Protein AF-N9U699-F1 (afdb_monomer_lite)

Radius of gyration: 13.52 Å; chains: 1; bounding box: 24×27×38 Å

Organism: NCBI:txid1268237

Sequence (67 aa):
MRPLFTLILLLGLAAQLLAGRHHPYWLASAAFLLAALIMTEPRLRSGLILLPIGGMAGVVTLLLMHP

Foldseek 3Di:
DLVVVLVVLVVQLVCLVPPVPVPPCSVVVNLVSVLVNLVSPPVSPVVCVCSVVVVVVVVVVVVVVPD

Secondary structure (DSSP, 8-state):
-HHHHHHHHHHHHHHHHHHGGGSTTHHHHHHHHHHHHHHHSTTTGGGGGGHHHHHHHHHHHH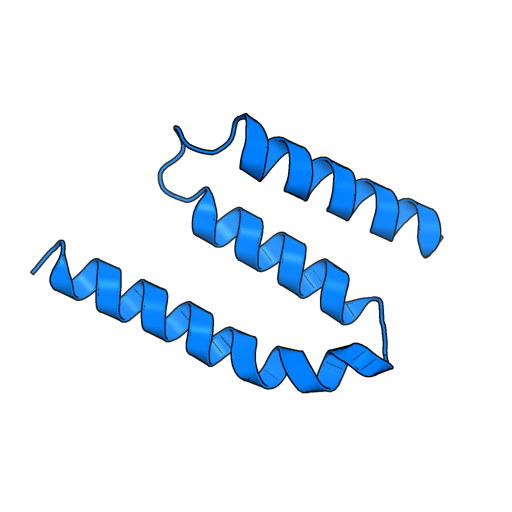HHH--

Structure (mmCIF, N/CA/C/O backbone):
data_AF-N9U699-F1
#
_entry.id   AF-N9U699-F1
#
loop_
_atom_site.group_PDB
_atom_site.id
_atom_site.type_symbol
_atom_site.label_atom_id
_atom_site.label_alt_id
_atom_site.label_comp_id
_atom_site.label_asym_id
_atom_site.label_entity_id
_atom_site.label_seq_id
_atom_site.pdbx_PDB_ins_code
_atom_site.Cartn_x
_atom_site.Cartn_y
_atom_site.Cartn_z
_atom_site.occupancy
_at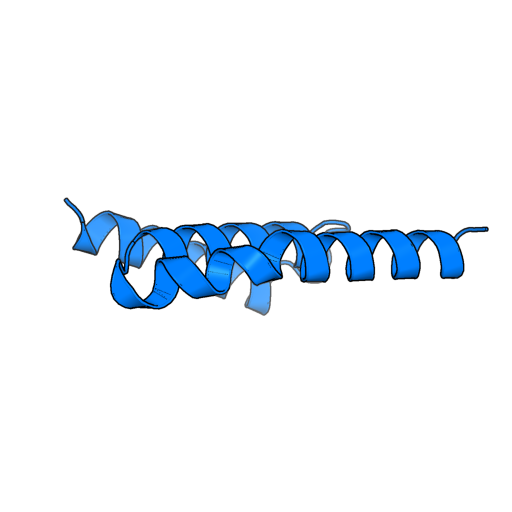om_site.B_iso_or_equiv
_atom_site.auth_seq_id
_atom_site.auth_comp_id
_atom_site.auth_asym_id
_ato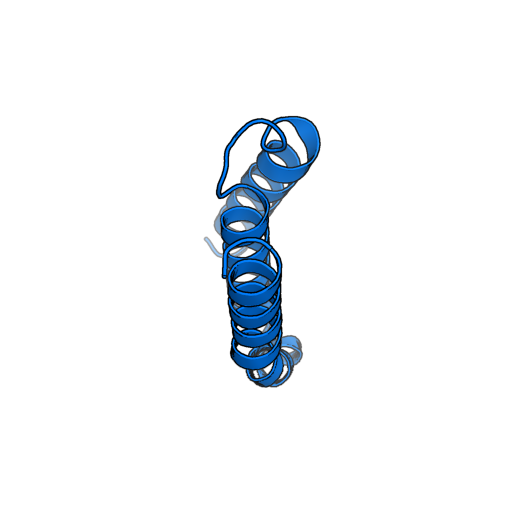m_site.auth_atom_id
_atom_site.pdbx_PDB_model_num
ATOM 1 N N . MET A 1 1 ? 0.379 9.870 17.540 1.00 58.84 1 MET A N 1
ATOM 2 C CA . MET A 1 1 ? 1.203 9.071 16.599 1.00 58.84 1 MET A CA 1
ATOM 3 C C . MET A 1 1 ? 0.433 8.592 15.364 1.00 58.84 1 MET A C 1
ATOM 5 O O . MET A 1 1 ? 0.954 8.767 14.273 1.00 58.84 1 MET A O 1
ATOM 9 N N . ARG A 1 2 ? -0.811 8.087 15.485 1.00 70.75 2 ARG A N 1
ATOM 10 C CA . ARG A 1 2 ? -1.656 7.687 14.331 1.00 70.75 2 ARG A CA 1
ATOM 11 C C . ARG A 1 2 ? -1.791 8.730 13.194 1.00 70.75 2 ARG A C 1
ATOM 13 O O . ARG A 1 2 ? -1.560 8.338 12.059 1.00 70.75 2 ARG A O 1
ATOM 20 N N . PRO A 1 3 ? -2.075 10.029 13.440 1.00 81.06 3 PRO A N 1
ATOM 21 C CA . PRO A 1 3 ? -2.289 10.983 12.342 1.00 81.06 3 PRO A CA 1
ATOM 22 C C . PRO A 1 3 ? -1.006 11.330 11.577 1.00 81.06 3 PRO A C 1
ATOM 24 O O . PRO A 1 3 ? -1.047 11.518 10.368 1.00 81.06 3 PRO A O 1
ATOM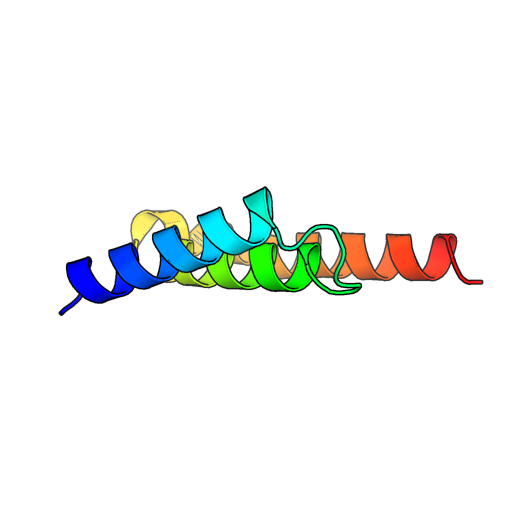 27 N N . LEU A 1 4 ? 0.142 11.362 12.263 1.00 87.19 4 LEU A N 1
ATOM 28 C CA . LEU A 1 4 ? 1.440 11.603 11.628 1.00 87.19 4 LEU A CA 1
ATOM 29 C C . LEU A 1 4 ? 1.794 10.458 10.666 1.00 87.19 4 LEU A C 1
ATOM 31 O O . LEU A 1 4 ? 2.242 10.697 9.552 1.00 87.19 4 LEU A O 1
ATOM 35 N N . PHE A 1 5 ? 1.542 9.215 11.081 1.00 84.50 5 PHE A N 1
ATOM 36 C CA . PHE A 1 5 ? 1.771 8.033 10.253 1.00 84.50 5 PHE A CA 1
ATOM 37 C C . PHE A 1 5 ? 0.871 8.018 9.009 1.00 84.50 5 PHE A C 1
ATOM 39 O O . PHE A 1 5 ? 1.358 7.811 7.900 1.00 84.50 5 PHE A O 1
ATOM 46 N N . THR A 1 6 ? -0.422 8.318 9.170 1.00 87.62 6 THR A N 1
ATOM 47 C CA . THR A 1 6 ? -1.354 8.460 8.040 1.00 87.62 6 THR A CA 1
ATOM 48 C C . THR A 1 6 ? -0.913 9.568 7.081 1.00 87.62 6 THR A C 1
ATOM 50 O O . THR A 1 6 ? -0.946 9.369 5.869 1.00 87.62 6 THR A O 1
ATOM 53 N N . LEU A 1 7 ? -0.443 10.708 7.600 1.00 92.50 7 LEU A N 1
ATOM 54 C CA . LEU A 1 7 ? 0.067 11.807 6.778 1.00 92.50 7 LEU A CA 1
ATOM 55 C C . LEU A 1 7 ? 1.295 11.385 5.956 1.00 92.50 7 LEU A C 1
ATOM 57 O O . LEU A 1 7 ? 1.356 11.674 4.765 1.00 92.50 7 LEU A O 1
ATOM 61 N N . ILE A 1 8 ? 2.240 10.660 6.562 1.00 92.12 8 ILE A N 1
ATOM 62 C CA . ILE A 1 8 ? 3.428 10.137 5.869 1.00 92.12 8 ILE A CA 1
ATOM 63 C C . ILE A 1 8 ? 3.026 9.180 4.739 1.00 92.12 8 ILE A C 1
ATOM 65 O O . ILE A 1 8 ? 3.549 9.287 3.630 1.00 92.12 8 ILE A O 1
ATOM 69 N N . LEU A 1 9 ? 2.071 8.279 4.987 1.00 88.38 9 LEU A N 1
ATOM 70 C CA . LEU A 1 9 ? 1.574 7.362 3.959 1.00 88.38 9 LEU A CA 1
ATOM 71 C C . LEU A 1 9 ? 0.855 8.096 2.817 1.00 88.38 9 LEU A C 1
ATOM 73 O O . LEU A 1 9 ? 1.043 7.740 1.656 1.00 88.38 9 LEU A O 1
ATOM 77 N N . LEU A 1 10 ? 0.068 9.133 3.117 1.00 91.44 10 LEU A N 1
ATOM 78 C CA . LEU A 1 10 ? -0.582 9.956 2.092 1.00 91.44 10 LEU A CA 1
ATOM 79 C C . LEU A 1 10 ? 0.438 10.715 1.237 1.00 91.44 10 LEU A C 1
ATOM 81 O O . LEU A 1 10 ? 0.306 10.739 0.015 1.00 91.44 10 LEU A O 1
ATOM 85 N N . LEU A 1 11 ? 1.468 11.293 1.861 1.00 94.19 11 LEU A N 1
ATOM 86 C CA . LEU A 1 11 ? 2.547 11.982 1.149 1.00 94.19 11 LEU A CA 1
ATOM 87 C C . LEU A 1 11 ? 3.326 11.022 0.246 1.00 94.19 11 LEU A C 1
ATOM 89 O O . LEU A 1 11 ? 3.578 11.345 -0.914 1.00 94.19 11 LEU A O 1
ATOM 93 N N . GLY A 1 12 ? 3.651 9.827 0.745 1.00 90.00 12 GLY A N 1
ATOM 94 C CA . GLY A 1 12 ? 4.283 8.785 -0.061 1.00 90.00 12 GLY A CA 1
ATOM 95 C C . GLY A 1 12 ? 3.405 8.353 -1.237 1.00 90.00 12 GLY A C 1
ATOM 96 O O . GLY A 1 12 ? 3.889 8.257 -2.361 1.00 90.00 12 GLY A O 1
ATOM 97 N N . LEU A 1 13 ? 2.099 8.157 -1.017 1.00 90.38 13 LEU A N 1
ATOM 98 C CA . LEU A 1 13 ? 1.173 7.760 -2.078 1.00 90.38 13 LEU A CA 1
ATOM 99 C C . LEU A 1 13 ? 1.070 8.847 -3.155 1.00 90.38 13 LEU A C 1
ATOM 101 O O . LEU A 1 13 ? 1.143 8.542 -4.344 1.00 90.38 13 LEU A O 1
ATOM 105 N N . ALA A 1 14 ? 0.956 10.114 -2.749 1.00 92.12 14 ALA A N 1
ATOM 106 C CA . ALA A 1 14 ? 0.937 11.249 -3.665 1.00 92.12 14 ALA A CA 1
ATOM 107 C C . ALA A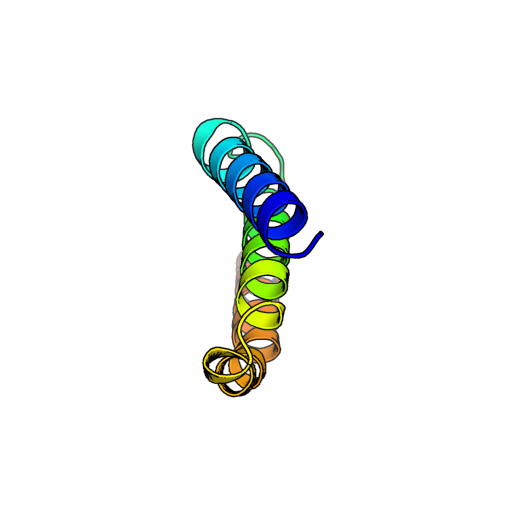 1 14 ? 2.230 11.325 -4.492 1.00 92.12 14 ALA A C 1
ATOM 109 O O . ALA A 1 14 ? 2.163 11.463 -5.713 1.00 92.12 14 ALA A O 1
ATOM 110 N N . ALA A 1 15 ? 3.395 11.160 -3.859 1.00 91.06 15 ALA A N 1
ATOM 111 C CA . ALA A 1 15 ? 4.681 11.128 -4.551 1.00 91.06 15 ALA A CA 1
ATOM 112 C C . ALA A 1 15 ? 4.759 9.979 -5.574 1.00 91.06 15 ALA A C 1
ATOM 114 O O . ALA A 1 15 ? 5.189 10.194 -6.710 1.00 91.06 15 ALA A O 1
ATOM 115 N N . GLN A 1 16 ? 4.272 8.783 -5.221 1.00 86.12 16 GLN A N 1
ATOM 116 C CA . GLN A 1 16 ? 4.202 7.638 -6.134 1.00 86.12 16 GLN A CA 1
ATOM 117 C C . GLN A 1 16 ? 3.299 7.912 -7.347 1.00 86.12 16 GLN A C 1
ATOM 119 O O . GLN A 1 16 ? 3.648 7.540 -8.467 1.00 86.12 16 GLN A O 1
ATOM 124 N N . LEU A 1 17 ? 2.152 8.565 -7.144 1.00 86.50 17 LEU A N 1
ATOM 125 C CA . LEU A 1 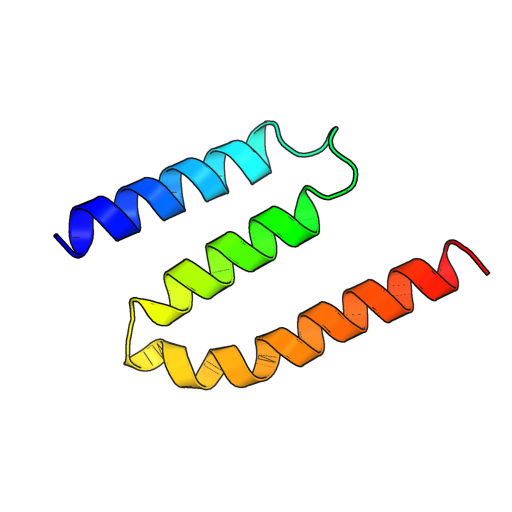17 ? 1.208 8.882 -8.221 1.00 86.50 17 LEU A CA 1
ATOM 126 C C . LEU A 1 17 ? 1.722 10.000 -9.143 1.00 86.50 17 LEU A C 1
ATOM 128 O O . LEU A 1 17 ? 1.508 9.935 -10.353 1.00 86.50 17 LEU A O 1
ATOM 132 N N . LEU A 1 18 ? 2.411 10.998 -8.584 1.00 89.62 18 LEU A N 1
ATOM 133 C CA . LEU A 1 18 ? 2.938 12.154 -9.318 1.00 89.62 18 LEU A CA 1
ATOM 134 C C . LEU A 1 18 ? 4.229 11.834 -10.080 1.00 89.62 18 LEU A C 1
ATOM 136 O O . LEU A 1 18 ? 4.364 12.217 -11.238 1.00 89.62 18 LEU A O 1
ATOM 140 N N . ALA A 1 19 ? 5.172 11.137 -9.442 1.00 87.81 19 ALA A N 1
ATOM 141 C CA . ALA A 1 19 ? 6.533 10.960 -9.955 1.00 87.81 19 ALA A CA 1
ATOM 142 C C . ALA A 1 19 ? 6.937 9.491 -10.150 1.00 87.81 19 ALA A C 1
ATOM 144 O O . ALA A 1 19 ? 7.904 9.197 -10.850 1.00 87.81 19 ALA A O 1
ATOM 145 N N . GLY A 1 20 ? 6.197 8.547 -9.563 1.00 80.12 20 GLY A N 1
ATOM 146 C CA . GLY A 1 20 ? 6.565 7.134 -9.574 1.00 80.12 20 GLY A CA 1
ATOM 147 C C . GLY A 1 20 ? 6.434 6.462 -10.937 1.00 80.12 20 GLY A C 1
ATOM 148 O O . GLY A 1 20 ? 7.076 5.445 -11.139 1.00 80.12 20 GLY A O 1
ATOM 149 N N . ARG A 1 21 ? 5.675 7.020 -11.892 1.00 80.25 21 ARG A N 1
ATOM 150 C CA . ARG A 1 21 ? 5.296 6.359 -13.164 1.00 80.25 21 ARG A CA 1
ATOM 151 C C . ARG A 1 21 ? 6.473 5.860 -14.016 1.00 80.25 21 ARG A C 1
ATOM 153 O O . ARG A 1 21 ? 6.280 4.979 -14.846 1.00 80.25 21 ARG A O 1
ATOM 160 N N . HIS A 1 22 ? 7.673 6.399 -13.807 1.00 82.75 22 HIS A N 1
ATOM 161 C CA . HIS A 1 22 ? 8.904 5.975 -14.482 1.00 82.75 22 HIS A CA 1
ATOM 162 C C . HIS A 1 22 ? 9.581 4.751 -13.840 1.00 82.75 22 HIS A C 1
ATOM 164 O O . HIS A 1 22 ? 10.513 4.197 -14.415 1.00 82.75 22 HIS A O 1
ATOM 170 N N . HIS A 1 23 ? 9.134 4.322 -12.659 1.00 77.62 23 HIS A N 1
ATOM 171 C CA . HIS A 1 23 ? 9.686 3.183 -11.939 1.00 77.62 23 HIS A CA 1
ATOM 172 C C . HIS A 1 23 ? 8.876 1.915 -12.251 1.00 77.62 23 HIS A C 1
ATOM 174 O O . HIS A 1 23 ? 7.651 1.941 -12.139 1.00 77.62 23 HIS A O 1
ATOM 180 N N . PRO A 1 24 ? 9.509 0.770 -12.555 1.00 77.75 24 PRO A N 1
ATOM 181 C CA . PRO A 1 24 ? 8.801 -0.455 -12.954 1.00 77.75 24 PRO A CA 1
ATOM 182 C C . PRO A 1 24 ? 7.791 -0.969 -11.915 1.00 77.75 24 PRO A C 1
ATOM 184 O O . PRO A 1 24 ? 6.807 -1.613 -12.260 1.00 77.75 24 PRO A O 1
ATOM 187 N N . TYR A 1 25 ? 7.991 -0.639 -10.639 1.00 76.81 25 TYR A N 1
ATOM 188 C CA . TYR A 1 25 ? 7.165 -1.117 -9.525 1.00 76.81 25 TYR A CA 1
ATOM 189 C C . TYR A 1 25 ? 6.213 -0.062 -8.958 1.00 76.81 25 TYR A C 1
ATOM 191 O O . TYR A 1 25 ? 5.631 -0.270 -7.896 1.00 76.81 25 TYR A O 1
ATOM 199 N N . TRP A 1 26 ? 6.045 1.078 -9.632 1.00 81.44 26 TRP A N 1
ATOM 200 C CA . TRP A 1 26 ? 5.311 2.226 -9.091 1.00 81.44 26 TRP A CA 1
ATOM 201 C C . TRP A 1 26 ? 3.882 1.895 -8.665 1.00 81.44 26 TRP A C 1
ATOM 203 O O . TRP A 1 26 ? 3.441 2.318 -7.597 1.00 81.44 26 TRP A O 1
ATOM 213 N N . LEU A 1 27 ? 3.191 1.086 -9.471 1.00 81.19 27 LEU A N 1
ATOM 214 C CA . LEU A 1 27 ? 1.819 0.666 -9.222 1.00 81.19 27 LEU A CA 1
ATOM 215 C C . LEU A 1 27 ? 1.741 -0.275 -8.011 1.00 81.19 27 LEU A C 1
ATOM 217 O O . LEU A 1 27 ? 0.857 -0.131 -7.172 1.00 81.19 27 LEU A O 1
ATOM 221 N N . ALA A 1 28 ? 2.705 -1.193 -7.884 1.00 80.75 28 ALA A N 1
ATOM 222 C CA . ALA A 1 28 ? 2.798 -2.113 -6.754 1.00 80.75 28 ALA A CA 1
ATOM 223 C C . ALA A 1 28 ? 3.117 -1.368 -5.449 1.00 80.75 28 ALA A C 1
ATOM 225 O O . ALA A 1 28 ? 2.472 -1.606 -4.428 1.00 80.75 28 ALA A O 1
ATOM 226 N N . SER A 1 29 ? 4.048 -0.410 -5.480 1.00 78.19 29 SER A N 1
ATOM 227 C CA . SER A 1 29 ? 4.326 0.449 -4.327 1.00 78.19 29 SER A CA 1
ATOM 228 C C . SER A 1 29 ? 3.118 1.307 -3.947 1.00 78.19 29 SER A C 1
ATOM 230 O O . SER A 1 29 ? 2.783 1.387 -2.769 1.00 78.19 29 SER A O 1
ATOM 232 N N . ALA A 1 30 ? 2.425 1.910 -4.917 1.00 84.75 30 ALA A N 1
ATOM 233 C CA . ALA A 1 30 ? 1.224 2.702 -4.655 1.00 84.75 30 ALA A CA 1
ATOM 234 C C . ALA A 1 30 ? 0.107 1.848 -4.028 1.00 84.75 30 ALA A C 1
ATOM 236 O O . ALA A 1 30 ? -0.507 2.261 -3.045 1.00 84.75 30 ALA A O 1
ATOM 237 N N . ALA A 1 31 ? -0.105 0.629 -4.534 1.00 82.81 31 ALA A N 1
ATOM 238 C CA . ALA A 1 31 ? -1.057 -0.321 -3.965 1.00 82.81 31 ALA A CA 1
ATOM 239 C C . ALA A 1 31 ? -0.683 -0.733 -2.529 1.00 82.81 31 ALA A C 1
ATOM 241 O O . ALA A 1 31 ? -1.560 -0.838 -1.672 1.00 82.81 31 ALA A O 1
ATOM 242 N N . PHE A 1 32 ? 0.610 -0.905 -2.235 1.00 83.31 32 PHE A N 1
ATOM 243 C CA . PHE A 1 32 ? 1.089 -1.199 -0.883 1.00 83.31 32 PHE A CA 1
ATOM 244 C C . PHE A 1 32 ? 0.850 -0.034 0.089 1.00 83.31 32 PHE A C 1
ATOM 246 O O . PHE A 1 32 ? 0.345 -0.246 1.192 1.00 83.31 32 PHE A O 1
ATOM 253 N N . LEU A 1 33 ? 1.150 1.206 -0.317 1.00 85.19 33 LEU A N 1
ATOM 254 C CA . LEU A 1 33 ? 0.859 2.387 0.506 1.00 85.19 33 LEU A CA 1
ATOM 255 C C . LEU A 1 33 ? -0.649 2.556 0.737 1.00 85.19 33 LEU A C 1
ATOM 257 O O . LEU A 1 33 ? -1.071 2.878 1.849 1.00 85.19 33 LEU A O 1
ATOM 261 N N . LEU A 1 34 ? -1.464 2.279 -0.281 1.00 84.75 34 LEU A N 1
ATOM 262 C CA . LEU A 1 34 ? -2.919 2.291 -0.165 1.00 84.75 34 LEU A CA 1
ATOM 263 C C . LEU A 1 34 ? -3.424 1.218 0.815 1.00 84.75 34 LEU A C 1
ATOM 265 O O . LEU A 1 34 ? -4.281 1.502 1.651 1.00 84.75 34 LEU A O 1
ATOM 269 N N . ALA A 1 35 ? -2.859 0.011 0.781 1.00 82.44 35 ALA A N 1
ATOM 270 C CA . ALA A 1 35 ? -3.167 -1.045 1.744 1.00 82.44 35 ALA A CA 1
ATOM 271 C C . ALA A 1 35 ? -2.815 -0.651 3.184 1.00 82.44 35 ALA A C 1
ATOM 273 O O . ALA A 1 35 ? -3.611 -0.855 4.104 1.00 82.44 35 ALA A O 1
ATOM 274 N N . ALA A 1 36 ? -1.637 -0.055 3.377 1.00 83.56 36 ALA A N 1
ATOM 275 C CA . ALA A 1 36 ? -1.199 0.438 4.676 1.00 83.56 36 ALA A CA 1
ATOM 276 C C . ALA A 1 36 ? -2.141 1.533 5.208 1.00 83.56 36 ALA A C 1
ATOM 278 O O . ALA A 1 36 ? -2.486 1.516 6.390 1.00 83.56 36 ALA A O 1
ATOM 279 N N . LEU A 1 37 ? -2.626 2.431 4.339 1.00 83.38 37 LEU A N 1
ATOM 280 C CA . LEU A 1 37 ? -3.642 3.431 4.689 1.00 83.38 37 LEU A CA 1
ATOM 281 C C . LEU A 1 37 ? -4.953 2.776 5.131 1.00 83.38 37 LEU A C 1
ATOM 283 O O . LEU A 1 37 ? -5.474 3.107 6.195 1.00 83.38 37 LEU A O 1
ATOM 287 N N . ILE A 1 38 ? -5.450 1.797 4.378 1.00 82.06 38 ILE A N 1
ATOM 288 C CA . ILE A 1 38 ? -6.677 1.065 4.718 1.00 82.06 38 ILE A CA 1
ATOM 289 C C . ILE A 1 38 ? -6.542 0.346 6.072 1.00 82.06 38 ILE A C 1
ATOM 291 O O . ILE A 1 38 ? -7.483 0.345 6.863 1.00 82.06 38 ILE A O 1
ATOM 295 N N . MET A 1 39 ? -5.366 -0.209 6.394 1.00 80.25 39 MET A N 1
ATOM 296 C CA . MET A 1 39 ? -5.105 -0.835 7.700 1.00 80.25 39 MET A CA 1
ATOM 297 C C . MET A 1 39 ? -5.195 0.134 8.884 1.00 80.25 39 MET A C 1
ATOM 299 O O . MET A 1 39 ? -5.466 -0.319 10.000 1.00 80.25 39 MET A O 1
ATOM 303 N N . THR A 1 40 ? -4.974 1.438 8.676 1.00 78.94 40 THR A N 1
ATOM 304 C CA . THR A 1 40 ? -5.084 2.430 9.762 1.00 78.94 40 THR A CA 1
ATOM 305 C C . THR A 1 40 ? -6.529 2.697 10.195 1.00 78.94 40 THR A C 1
ATOM 307 O O . THR A 1 40 ? -6.743 3.120 11.341 1.00 78.94 40 THR A O 1
ATOM 310 N N . GLU A 1 41 ? -7.501 2.376 9.331 1.00 78.56 41 GLU A N 1
ATOM 311 C CA . GLU A 1 41 ? -8.930 2.589 9.548 1.00 78.56 41 GLU A CA 1
ATOM 312 C C . GLU A 1 41 ? -9.654 1.250 9.821 1.00 78.56 41 GLU A C 1
ATOM 314 O O . GLU A 1 41 ? -9.876 0.452 8.905 1.00 78.56 41 GLU A O 1
ATOM 319 N N . PRO A 1 42 ? -10.076 0.969 11.071 1.00 70.69 42 PRO A N 1
ATOM 320 C CA . PRO A 1 42 ? -10.632 -0.333 11.457 1.00 70.69 42 PRO A CA 1
ATOM 321 C C . PRO A 1 42 ? -11.862 -0.756 10.643 1.00 70.69 42 PRO A C 1
ATOM 323 O O . PRO A 1 42 ? -12.066 -1.945 10.411 1.00 70.69 42 PRO A O 1
ATOM 326 N N . ARG A 1 43 ? -12.664 0.215 10.184 1.00 77.19 43 ARG A N 1
ATOM 327 C CA . ARG A 1 43 ? -13.857 -0.017 9.353 1.00 77.19 43 ARG A CA 1
ATOM 328 C C . ARG A 1 43 ? -13.535 -0.458 7.929 1.00 77.19 43 ARG A C 1
ATOM 330 O O . ARG A 1 43 ? -14.334 -1.172 7.337 1.00 77.19 43 ARG A O 1
ATOM 337 N N . LEU A 1 44 ? -12.392 -0.043 7.385 1.00 68.75 44 LEU A N 1
ATOM 338 C CA . LEU A 1 44 ? -11.984 -0.373 6.016 1.00 68.75 44 LEU A CA 1
ATOM 339 C C . LEU A 1 44 ? -11.146 -1.659 5.958 1.00 68.75 44 LEU A C 1
ATOM 341 O O . LEU A 1 44 ? -10.889 -2.188 4.879 1.00 68.75 44 LEU A O 1
ATOM 345 N N . ARG A 1 45 ? -10.767 -2.204 7.122 1.00 69.00 45 ARG A N 1
ATOM 346 C CA . ARG A 1 45 ? -9.932 -3.402 7.257 1.00 69.00 45 ARG A CA 1
ATOM 347 C C . ARG A 1 45 ? -10.529 -4.643 6.582 1.00 69.00 45 ARG A C 1
ATOM 349 O O . ARG A 1 45 ? -9.774 -5.465 6.079 1.00 69.00 45 ARG A O 1
ATOM 356 N N . SER A 1 46 ? -11.856 -4.765 6.522 1.00 69.44 46 SER A N 1
ATOM 357 C CA . SER A 1 46 ? -12.550 -5.834 5.783 1.00 69.44 46 SER A CA 1
ATOM 358 C C . SER A 1 46 ? -12.280 -5.777 4.275 1.00 69.44 46 SER A C 1
ATOM 360 O O . SER A 1 46 ? -12.169 -6.817 3.631 1.00 69.44 46 SER A O 1
ATOM 362 N N . GLY A 1 47 ? -12.083 -4.578 3.720 1.00 68.00 47 GLY A N 1
ATOM 363 C CA . GLY A 1 47 ? -11.720 -4.372 2.319 1.00 68.00 47 GLY A CA 1
ATOM 364 C C . GLY A 1 47 ? -10.326 -4.894 1.957 1.00 68.00 47 GLY A C 1
ATOM 365 O O . GLY A 1 47 ? -10.072 -5.173 0.791 1.00 68.00 47 GLY A O 1
ATOM 366 N N . LEU A 1 48 ? -9.433 -5.118 2.931 1.00 66.88 48 LEU A N 1
ATOM 367 C CA . LEU A 1 48 ? -8.101 -5.695 2.678 1.00 66.88 48 LEU A CA 1
ATOM 368 C C . LEU A 1 48 ? -8.155 -7.145 2.195 1.00 66.88 48 LEU A C 1
ATOM 370 O O . LEU A 1 48 ? -7.180 -7.610 1.613 1.00 66.88 48 LEU A O 1
ATOM 374 N N . ILE A 1 49 ? -9.282 -7.845 2.366 1.00 68.31 49 ILE A N 1
ATOM 375 C CA . ILE A 1 49 ? -9.514 -9.157 1.738 1.00 68.31 49 ILE A CA 1
ATOM 376 C C . ILE A 1 49 ? -9.451 -9.067 0.205 1.00 68.31 49 ILE A C 1
ATOM 378 O O . ILE A 1 49 ? -9.117 -10.050 -0.451 1.00 68.31 49 ILE A O 1
ATOM 382 N N . LEU A 1 50 ? -9.715 -7.893 -0.378 1.00 66.38 50 LEU A N 1
ATOM 383 C CA . LEU A 1 50 ? -9.599 -7.660 -1.820 1.00 66.38 50 LEU A CA 1
ATOM 384 C C . LEU A 1 50 ? -8.161 -7.362 -2.264 1.00 66.38 50 LEU A C 1
ATOM 386 O O . LEU A 1 50 ? -7.867 -7.413 -3.456 1.00 66.38 50 LEU A O 1
ATOM 390 N N . LEU A 1 51 ? -7.245 -7.077 -1.336 1.00 70.19 51 LEU A N 1
ATOM 391 C CA . LEU A 1 51 ? -5.863 -6.737 -1.668 1.00 70.19 51 LEU A CA 1
ATOM 392 C C . LEU A 1 51 ? -5.098 -7.894 -2.349 1.00 70.19 51 LEU A C 1
ATOM 394 O O . LEU A 1 51 ? -4.451 -7.638 -3.366 1.00 70.19 51 LEU A O 1
ATOM 398 N N . PRO A 1 52 ? -5.206 -9.162 -1.894 1.00 69.75 52 PRO A N 1
ATOM 399 C CA . PRO A 1 52 ? -4.670 -10.312 -2.620 1.00 69.75 52 PRO A CA 1
ATOM 400 C C . PRO A 1 52 ? -5.258 -10.453 -4.027 1.00 69.75 52 PRO A C 1
ATOM 402 O O . PRO A 1 52 ? -4.539 -10.812 -4.951 1.00 69.75 52 PRO A O 1
ATOM 405 N N . ILE A 1 53 ? -6.544 -10.131 -4.208 1.00 70.12 53 ILE A N 1
ATOM 406 C CA . ILE A 1 53 ? -7.232 -10.211 -5.507 1.00 70.12 53 ILE A CA 1
ATOM 407 C C . ILE A 1 53 ? -6.661 -9.162 -6.470 1.00 70.12 53 ILE A C 1
ATOM 409 O O . ILE A 1 53 ? -6.343 -9.489 -7.612 1.00 70.12 53 ILE A O 1
ATOM 413 N N . GLY A 1 54 ? -6.446 -7.930 -6.000 1.00 68.81 54 GLY A N 1
ATOM 414 C CA . GLY A 1 54 ? -5.765 -6.887 -6.775 1.00 68.81 54 GLY A CA 1
ATOM 415 C C . GLY A 1 54 ? -4.315 -7.250 -7.116 1.00 68.81 54 GLY A C 1
ATOM 416 O O . GLY A 1 54 ? -3.881 -7.053 -8.250 1.00 68.81 54 GLY A O 1
ATOM 417 N N . GLY A 1 55 ? -3.583 -7.843 -6.166 1.00 70.00 55 GLY A N 1
ATOM 418 C CA . GLY A 1 55 ? -2.227 -8.351 -6.395 1.00 70.00 55 GLY A CA 1
ATOM 419 C C . GLY A 1 55 ? -2.180 -9.458 -7.452 1.00 70.00 55 GLY A C 1
ATOM 420 O O . GLY A 1 55 ? -1.372 -9.395 -8.375 1.00 70.00 55 GLY A O 1
ATOM 421 N N . MET A 1 56 ? -3.096 -10.426 -7.374 1.00 75.12 56 MET A N 1
ATOM 422 C CA . MET A 1 56 ? -3.231 -11.515 -8.346 1.00 75.12 56 MET A CA 1
ATOM 423 C C . MET A 1 56 ? -3.617 -11.006 -9.737 1.00 75.12 56 MET A C 1
ATOM 425 O O . MET A 1 56 ? -3.060 -11.476 -10.723 1.00 75.12 56 MET A O 1
ATOM 429 N N . ALA A 1 57 ? -4.505 -10.013 -9.837 1.00 68.88 57 ALA A N 1
ATOM 430 C CA . ALA A 1 57 ? -4.833 -9.375 -11.114 1.00 68.88 57 ALA A CA 1
ATOM 431 C C . ALA A 1 57 ? -3.598 -8.713 -11.756 1.00 68.88 57 ALA A C 1
ATOM 433 O O . ALA A 1 57 ? -3.395 -8.820 -12.967 1.00 68.88 57 ALA A O 1
ATOM 434 N N . GLY A 1 58 ? -2.735 -8.091 -10.944 1.00 67.31 58 GLY A N 1
ATOM 435 C CA . GLY A 1 58 ? -1.441 -7.570 -11.386 1.00 67.31 58 GLY A CA 1
ATOM 436 C C . GLY A 1 58 ? -0.495 -8.666 -11.882 1.00 67.31 58 GLY A C 1
ATOM 437 O O . GLY A 1 58 ? 0.051 -8.542 -12.974 1.00 67.31 58 GLY A O 1
ATOM 438 N N . VAL A 1 59 ? -0.349 -9.764 -11.132 1.00 74.62 59 VAL A N 1
ATOM 439 C CA . VAL A 1 59 ? 0.469 -10.926 -11.536 1.00 74.62 59 VAL A CA 1
ATOM 440 C C . VAL A 1 59 ? -0.031 -11.529 -12.850 1.00 74.62 59 VAL A C 1
ATOM 442 O O . VAL A 1 59 ? 0.763 -11.749 -13.758 1.00 74.62 59 VAL A O 1
ATOM 445 N N . VAL A 1 60 ? -1.341 -11.740 -12.989 1.00 75.81 60 VAL A N 1
ATOM 446 C CA . VAL A 1 60 ? -1.954 -12.248 -14.226 1.00 75.81 60 VAL A CA 1
ATOM 447 C C . VAL A 1 60 ? -1.695 -11.297 -15.394 1.00 75.81 60 VAL A C 1
ATOM 449 O O . VAL A 1 60 ? -1.317 -11.740 -16.471 1.00 75.81 60 VAL A O 1
ATOM 452 N N . THR A 1 61 ? -1.835 -9.987 -15.182 1.00 70.56 61 THR A N 1
ATOM 453 C CA . THR A 1 61 ? -1.548 -8.983 -16.219 1.00 70.56 61 THR A CA 1
ATOM 454 C C . THR A 1 61 ? -0.081 -9.029 -16.655 1.00 70.56 61 THR A C 1
ATOM 456 O O . THR A 1 61 ? 0.203 -8.961 -17.847 1.00 70.56 61 THR A O 1
ATOM 459 N N . LEU A 1 62 ? 0.851 -9.191 -15.711 1.00 68.44 62 LEU A N 1
ATOM 460 C CA . LEU A 1 62 ? 2.280 -9.324 -16.008 1.00 68.44 62 LEU A CA 1
ATOM 461 C C . LEU A 1 62 ? 2.592 -10.602 -16.798 1.00 68.44 62 LEU A C 1
ATOM 463 O O . LEU A 1 62 ? 3.319 -10.524 -17.782 1.00 68.44 62 LEU A O 1
ATOM 467 N N . LEU A 1 63 ? 1.997 -11.740 -16.424 1.00 78.44 63 LEU A N 1
ATOM 468 C CA . LEU A 1 63 ? 2.128 -13.007 -17.159 1.00 78.44 63 LEU A CA 1
ATOM 469 C C . LEU A 1 63 ? 1.556 -12.924 -18.584 1.00 78.44 63 LEU A C 1
ATOM 471 O O . LEU A 1 63 ? 2.053 -13.577 -19.491 1.00 78.44 63 LEU A O 1
ATOM 475 N N . LEU A 1 64 ? 0.517 -12.113 -18.800 1.00 75.44 64 LEU A N 1
ATOM 476 C CA . LEU A 1 64 ? -0.064 -11.901 -20.130 1.00 75.44 64 LEU A CA 1
ATOM 477 C C . LEU A 1 64 ? 0.771 -10.955 -21.007 1.00 75.44 64 LEU A C 1
ATOM 479 O O . LEU A 1 64 ? 0.765 -11.098 -22.227 1.00 75.44 64 LEU A O 1
ATOM 483 N N . MET A 1 65 ? 1.464 -9.978 -20.413 1.00 63.59 65 MET A N 1
ATOM 484 C CA . MET A 1 65 ? 2.344 -9.057 -21.151 1.00 63.59 65 MET A CA 1
ATOM 485 C C . MET A 1 65 ? 3.747 -9.630 -21.401 1.00 63.59 65 MET A C 1
ATOM 487 O O . MET A 1 65 ? 4.423 -9.207 -22.342 1.00 63.59 65 MET A O 1
ATOM 491 N N . HIS A 1 66 ? 4.186 -10.581 -20.577 1.00 64.56 66 HIS A N 1
ATOM 492 C CA . HIS A 1 66 ? 5.456 -11.296 -20.698 1.00 64.56 66 HIS A CA 1
ATOM 493 C C . HIS A 1 66 ? 5.204 -12.812 -20.623 1.00 64.56 66 HIS A C 1
ATOM 495 O O . HIS A 1 66 ? 5.240 -13.355 -19.517 1.00 64.56 66 HIS A O 1
ATOM 501 N N . PRO A 1 67 ? 4.898 -13.463 -21.766 1.00 57.84 67 PRO A N 1
ATOM 502 C CA . PRO A 1 67 ? 4.655 -14.904 -21.829 1.00 57.84 67 PRO A CA 1
ATOM 503 C C . PRO A 1 67 ? 5.891 -15.740 -21.479 1.00 57.84 67 PRO A C 1
ATOM 505 O O . PRO A 1 67 ? 7.026 -15.274 -21.742 1.00 57.84 67 PRO A O 1
#

pLDDT: mean 78.26, std 8.86, range [57.84, 94.19]